Protein AF-A0A0V0Y5W3-F1 (afdb_monomer_lite)

Foldseek 3Di:
DDDDPCPPPDPPDPPPPQLDDDDPDDWDADLVVRDTHDPDDDPPVCCVVDVVVSVVVVVSSSNSVSVVVQVVADWDDDPPDIDGDHDDDPDDPPDD

Organism: Trichinella pseudospiralis (NCBI:txid6337)

Structure (mmCIF, N/CA/C/O backbone):
data_AF-A0A0V0Y5W3-F1
#
_entry.id   AF-A0A0V0Y5W3-F1
#
loop_
_atom_site.group_PDB
_atom_site.id
_atom_site.type_symbol
_atom_site.label_atom_id
_atom_site.label_alt_id
_atom_site.label_comp_id
_atom_site.label_asym_id
_atom_site.label_entity_id
_atom_site.label_seq_id
_atom_site.pdbx_PDB_ins_code
_atom_site.Cartn_x
_atom_site.Cartn_y
_atom_site.Cartn_z
_atom_site.occupancy
_atom_site.B_iso_or_equiv
_atom_site.auth_seq_id
_atom_site.auth_comp_id
_atom_site.auth_asym_id
_atom_site.auth_atom_id
_atom_site.pdbx_PDB_model_num
ATOM 1 N N . MET A 1 1 ? -12.357 21.956 32.952 1.00 36.62 1 MET A N 1
ATOM 2 C CA . MET A 1 1 ? -13.452 21.927 31.964 1.00 36.62 1 MET A CA 1
ATOM 3 C C . MET A 1 1 ? -12.754 21.847 30.629 1.00 36.62 1 MET A C 1
ATOM 5 O O . MET A 1 1 ? -11.963 22.731 30.335 1.00 36.62 1 MET A O 1
ATOM 9 N N . GLU A 1 2 ? -12.861 20.678 30.016 1.00 39.09 2 GLU A N 1
ATOM 10 C CA . GLU A 1 2 ? -11.790 20.033 29.260 1.00 39.09 2 GLU A CA 1
ATOM 11 C C . GLU A 1 2 ? -11.454 20.688 27.922 1.00 39.09 2 GLU A C 1
ATOM 13 O O . GLU A 1 2 ? -12.302 21.275 27.244 1.00 39.09 2 GLU A O 1
ATOM 18 N N . ASP A 1 3 ? -10.173 20.549 27.583 1.00 38.59 3 ASP A N 1
ATOM 19 C CA . ASP A 1 3 ? -9.534 20.974 26.353 1.00 38.59 3 ASP A CA 1
ATOM 20 C C . ASP A 1 3 ? -10.290 20.439 25.136 1.00 38.59 3 ASP A C 1
ATOM 22 O O . ASP A 1 3 ? -10.258 19.256 24.790 1.00 38.59 3 ASP A O 1
ATOM 26 N N . ARG A 1 4 ? -10.979 21.358 24.459 1.00 41.66 4 ARG A N 1
ATOM 27 C CA . ARG A 1 4 ? -11.464 21.152 23.100 1.00 41.66 4 ARG A CA 1
ATOM 28 C C . ARG A 1 4 ? -10.228 20.969 22.236 1.00 41.66 4 ARG A C 1
ATOM 30 O O . ARG A 1 4 ? -9.532 21.940 21.952 1.00 41.66 4 ARG A O 1
ATOM 37 N N . ILE A 1 5 ? -9.952 19.736 21.830 1.00 44.62 5 ILE A N 1
ATOM 38 C CA . ILE A 1 5 ? -8.945 19.480 20.811 1.00 44.62 5 ILE A CA 1
ATOM 39 C C . ILE A 1 5 ? -9.436 20.145 19.521 1.00 44.62 5 ILE A C 1
ATOM 41 O O . ILE A 1 5 ? -10.305 19.637 18.813 1.00 44.62 5 ILE A O 1
ATOM 45 N N . VAL A 1 6 ? -8.909 21.337 19.255 1.00 39.31 6 VAL A N 1
ATOM 46 C CA . VAL A 1 6 ? -9.075 22.059 18.000 1.00 39.31 6 VAL A CA 1
ATOM 47 C C . VAL A 1 6 ? -8.172 21.371 16.975 1.00 39.31 6 VAL A C 1
ATOM 49 O O . VAL A 1 6 ? -7.060 21.809 16.722 1.00 39.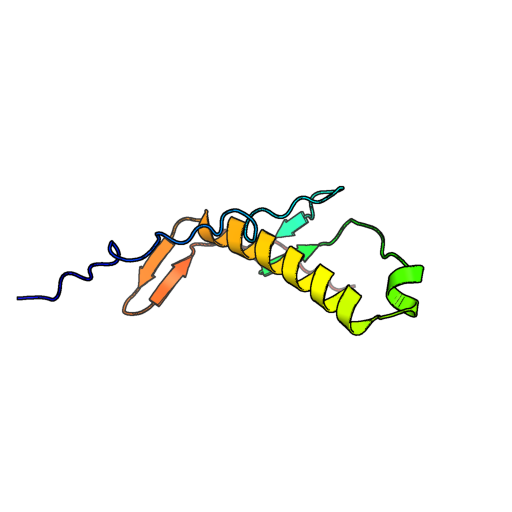31 6 VAL A O 1
ATOM 52 N N . PHE A 1 7 ? -8.648 20.283 16.365 1.00 46.38 7 PHE A N 1
ATOM 53 C CA . PHE A 1 7 ? -8.039 19.731 15.140 1.00 46.38 7 PHE A CA 1
ATOM 54 C C . PHE A 1 7 ? -8.426 20.535 13.882 1.00 46.38 7 PHE A C 1
ATOM 56 O O . PHE A 1 7 ? -8.173 20.107 12.763 1.00 46.38 7 PHE A O 1
ATOM 63 N N . ALA A 1 8 ? -9.051 21.705 14.047 1.00 42.78 8 ALA A N 1
ATOM 64 C CA . ALA A 1 8 ? -9.570 22.515 12.947 1.00 42.78 8 ALA A CA 1
ATOM 6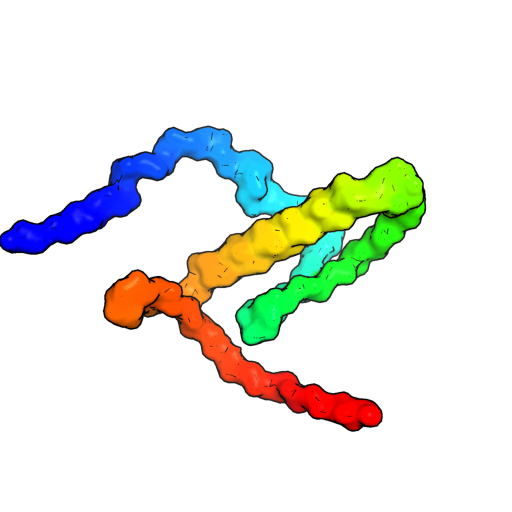5 C C . ALA A 1 8 ? -8.676 23.706 12.555 1.00 42.78 8 ALA A C 1
ATOM 67 O O . ALA A 1 8 ? -9.110 24.548 11.776 1.00 42.78 8 ALA A O 1
ATOM 68 N N . SER A 1 9 ? -7.441 23.814 13.057 1.00 43.44 9 SER A N 1
ATOM 69 C CA . SER A 1 9 ? -6.532 24.889 12.635 1.00 43.44 9 SER A CA 1
ATOM 70 C C . SER A 1 9 ? -5.166 24.350 12.230 1.00 43.44 9 SER A C 1
ATOM 72 O O . SER A 1 9 ? -4.240 24.380 13.031 1.00 43.44 9 SER A O 1
ATOM 74 N N . MET A 1 10 ? -5.071 23.834 11.002 1.00 47.62 10 MET A N 1
ATOM 75 C CA . MET A 1 10 ? -3.892 23.883 10.114 1.00 47.62 10 MET A CA 1
ATOM 76 C C . MET A 1 10 ? -3.988 22.781 9.055 1.00 47.62 10 MET A C 1
ATOM 78 O O . MET A 1 10 ? -3.274 21.793 9.141 1.00 47.62 10 MET A O 1
ATOM 82 N N . ILE A 1 11 ? -4.825 22.969 8.033 1.00 49.25 11 ILE A N 1
ATOM 83 C CA . ILE A 1 11 ? -4.495 22.511 6.673 1.00 49.25 11 ILE A CA 1
ATOM 84 C C . ILE A 1 11 ? -4.981 23.596 5.702 1.00 49.25 11 ILE A C 1
ATOM 86 O O . ILE A 1 11 ? -5.972 23.444 5.004 1.00 49.25 11 ILE A O 1
ATOM 90 N N . GLU A 1 12 ? -4.287 24.732 5.678 1.00 50.03 12 GLU A N 1
ATOM 91 C CA . GLU A 1 12 ? -4.029 25.379 4.392 1.00 50.03 12 GLU A CA 1
ATOM 92 C C . GLU A 1 12 ? -2.586 25.030 4.046 1.00 50.03 12 GLU A C 1
ATOM 94 O O . GLU A 1 12 ? -1.625 25.594 4.565 1.00 50.03 12 GLU A O 1
ATOM 99 N N . SER A 1 13 ? -2.411 23.998 3.236 1.00 46.06 13 SER A N 1
ATOM 100 C CA . SER A 1 13 ? -1.138 23.697 2.597 1.00 46.06 13 SER A CA 1
ATOM 101 C C . SER A 1 13 ? -1.488 23.148 1.233 1.00 46.06 13 SER A C 1
ATOM 103 O O . SER A 1 13 ? -2.245 22.191 1.129 1.00 46.06 13 SER A O 1
ATOM 105 N N . SER A 1 14 ? -0.995 23.811 0.195 1.00 46.75 14 SER A N 1
ATOM 106 C CA . SER A 1 14 ? -1.272 23.597 -1.228 1.00 46.75 14 SER A CA 1
ATOM 107 C C . SER A 1 14 ? -0.769 22.244 -1.768 1.00 46.75 14 SER A C 1
ATOM 109 O O . SER A 1 14 ? -0.146 22.191 -2.825 1.00 46.75 14 SER A O 1
ATOM 111 N N . CYS A 1 15 ? -0.962 21.152 -1.030 1.00 44.91 15 CYS A N 1
ATOM 112 C CA . CYS A 1 15 ? -0.323 19.859 -1.250 1.00 44.91 15 CYS A CA 1
ATOM 113 C C . CYS A 1 15 ? -1.305 18.810 -1.797 1.00 44.91 15 CYS A C 1
ATOM 115 O O . CYS A 1 15 ? -1.351 17.684 -1.316 1.00 44.91 15 CYS A O 1
ATOM 117 N N . ASP A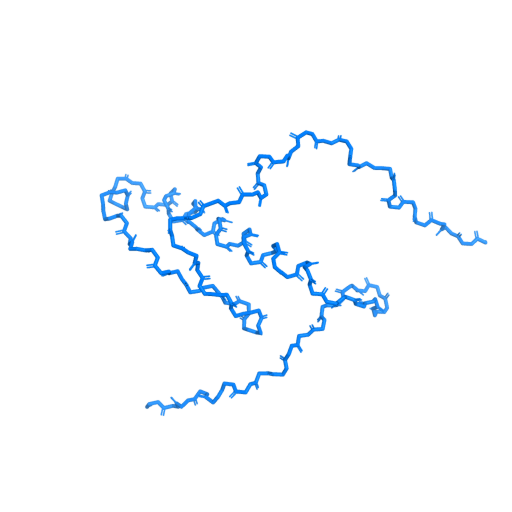 1 16 ? -2.084 19.153 -2.822 1.00 51.62 16 ASP A N 1
ATOM 118 C CA . ASP A 1 16 ? -2.886 18.147 -3.541 1.00 51.62 16 ASP A CA 1
ATOM 119 C C . ASP A 1 16 ? -2.032 17.282 -4.489 1.00 51.62 16 ASP A C 1
ATOM 121 O O . ASP A 1 16 ? -2.473 16.233 -4.963 1.00 51.62 16 ASP A O 1
ATOM 125 N N . THR A 1 17 ? -0.788 17.685 -4.764 1.00 56.47 17 THR A N 1
ATOM 126 C CA . THR A 1 17 ? 0.088 17.031 -5.748 1.00 56.47 17 THR A CA 1
ATOM 127 C C . THR A 1 17 ? 0.802 15.776 -5.242 1.00 56.47 17 THR A C 1
ATOM 129 O O . THR A 1 17 ? 1.269 14.998 -6.067 1.00 56.47 17 THR A O 1
ATOM 132 N N . GLY A 1 18 ? 0.904 15.553 -3.925 1.00 65.38 18 GLY A N 1
ATOM 133 C CA . GLY A 1 18 ? 1.660 14.421 -3.356 1.00 65.38 18 GLY A CA 1
ATOM 134 C C . GLY A 1 18 ? 0.827 13.203 -2.948 1.00 65.38 18 GLY A C 1
ATOM 135 O O . GLY A 1 18 ? 1.371 12.111 -2.812 1.00 65.38 18 GLY A O 1
ATOM 136 N N . LEU A 1 19 ? -0.479 13.385 -2.738 1.00 77.06 19 LEU A N 1
ATOM 137 C CA . LEU A 1 19 ? -1.368 12.347 -2.200 1.00 77.06 19 LEU A CA 1
ATOM 138 C C . LEU A 1 19 ? -2.074 11.545 -3.298 1.00 77.06 19 LEU A C 1
ATOM 140 O O . LEU A 1 19 ? -2.448 10.392 -3.084 1.00 77.06 19 LEU A O 1
ATOM 144 N N . ASN A 1 20 ? -2.230 12.145 -4.477 1.00 83.12 20 ASN A N 1
ATOM 145 C CA . ASN A 1 20 ? -2.874 11.535 -5.631 1.00 83.12 20 ASN A CA 1
ATOM 146 C C . ASN A 1 20 ? -1.831 10.807 -6.486 1.00 83.12 20 ASN A C 1
ATOM 148 O O . ASN A 1 20 ? -1.156 11.412 -7.317 1.00 83.12 20 ASN A O 1
ATOM 152 N N . ILE A 1 21 ? -1.696 9.498 -6.275 1.00 85.75 21 ILE A N 1
ATOM 153 C CA . ILE A 1 21 ? -0.832 8.635 -7.085 1.00 85.75 21 ILE A CA 1
ATOM 154 C C . ILE A 1 21 ? -1.656 8.057 -8.235 1.00 85.75 21 ILE A C 1
ATOM 156 O O . ILE A 1 21 ? -2.675 7.413 -8.007 1.00 85.75 21 ILE A O 1
ATOM 160 N N . THR A 1 22 ? -1.208 8.276 -9.472 1.00 83.62 22 THR A N 1
ATOM 161 C CA . THR A 1 22 ? -1.787 7.639 -10.663 1.00 83.62 22 THR A CA 1
ATOM 162 C C . THR A 1 22 ? -0.859 6.526 -11.133 1.00 83.62 22 THR A C 1
ATOM 164 O O . THR A 1 22 ? 0.334 6.760 -11.328 1.00 83.62 22 THR A O 1
ATOM 167 N N . ARG A 1 23 ? -1.407 5.325 -11.318 1.00 82.19 23 ARG A N 1
ATOM 168 C CA . ARG A 1 23 ? -0.717 4.153 -11.870 1.00 82.19 23 ARG A CA 1
ATOM 169 C C . ARG A 1 23 ? -1.282 3.815 -13.247 1.00 82.19 23 ARG A C 1
ATOM 171 O O . ARG A 1 23 ? -2.412 4.183 -13.561 1.00 82.19 23 ARG A O 1
ATOM 178 N N . ALA A 1 24 ? -0.498 3.129 -14.073 1.00 85.88 24 ALA A N 1
ATOM 179 C CA . ALA A 1 24 ? -0.999 2.582 -15.331 1.00 85.88 24 ALA A CA 1
ATOM 180 C C . ALA A 1 24 ? -1.878 1.347 -15.079 1.00 85.88 24 ALA A C 1
ATOM 182 O O . ALA A 1 24 ? -2.831 1.109 -15.820 1.00 85.88 24 ALA A O 1
ATOM 183 N N . VAL A 1 25 ? -1.561 0.582 -14.028 1.00 86.25 25 VAL A N 1
ATOM 184 C CA . VAL A 1 25 ? -2.369 -0.537 -13.530 1.00 86.25 25 VAL A CA 1
ATOM 185 C C . VAL A 1 25 ? -2.555 -0.387 -12.024 1.00 86.25 25 VAL A C 1
ATOM 187 O O . VAL A 1 25 ? -1.576 -0.294 -11.285 1.00 86.25 25 VAL A O 1
ATOM 190 N N . ASP A 1 26 ? -3.807 -0.385 -11.565 1.00 85.69 26 ASP A N 1
ATOM 191 C CA . ASP A 1 26 ? -4.103 -0.301 -10.136 1.00 85.69 26 ASP A CA 1
ATOM 192 C C . ASP A 1 26 ? -3.595 -1.554 -9.400 1.00 85.69 26 ASP A C 1
ATOM 194 O O . ASP A 1 26 ? -3.898 -2.679 -9.817 1.00 85.69 26 ASP A O 1
ATOM 198 N N . PRO A 1 27 ? -2.836 -1.397 -8.300 1.00 90.50 27 PRO A N 1
ATOM 199 C CA . PRO A 1 27 ? -2.392 -2.531 -7.508 1.00 90.50 27 PRO A CA 1
ATOM 200 C C . PRO A 1 27 ? -3.563 -3.150 -6.736 1.00 90.50 27 PRO A C 1
ATOM 202 O O . PRO A 1 27 ? -4.512 -2.467 -6.338 1.00 90.50 27 PRO A O 1
ATOM 205 N N . SER A 1 28 ? -3.469 -4.451 -6.463 1.00 92.25 28 SER A N 1
ATOM 206 C CA . SER A 1 28 ? -4.405 -5.117 -5.555 1.00 92.25 28 SER A CA 1
ATOM 207 C C . SER A 1 28 ? -3.982 -4.827 -4.115 1.00 92.25 28 SER A C 1
ATOM 209 O O . SER A 1 28 ? -2.830 -5.048 -3.751 1.00 92.25 28 SER A O 1
ATOM 211 N N . ILE A 1 29 ? -4.892 -4.301 -3.292 1.00 92.12 29 ILE A N 1
ATOM 212 C CA . ILE A 1 29 ? -4.595 -3.895 -1.912 1.00 92.12 29 ILE A CA 1
ATOM 213 C C . ILE A 1 29 ? -5.466 -4.708 -0.958 1.00 92.12 29 ILE A C 1
ATOM 215 O O . ILE A 1 29 ? -6.687 -4.549 -0.932 1.00 92.12 29 ILE A O 1
ATOM 219 N N . ASP A 1 30 ? -4.822 -5.548 -0.153 1.00 90.69 30 ASP A N 1
ATOM 220 C CA . ASP A 1 30 ? -5.434 -6.285 0.947 1.00 90.69 30 ASP A CA 1
ATOM 221 C C . ASP A 1 30 ? -5.138 -5.560 2.263 1.00 90.69 30 ASP A C 1
ATOM 223 O O . ASP A 1 30 ? -4.085 -5.730 2.883 1.00 90.69 30 ASP A O 1
ATOM 227 N N . LEU A 1 31 ? -6.096 -4.744 2.702 1.00 90.06 31 LEU A N 1
ATOM 228 C CA . LEU A 1 31 ? -5.986 -3.983 3.947 1.00 90.06 31 LEU A CA 1
ATOM 229 C C . LEU A 1 31 ? -5.959 -4.882 5.190 1.00 90.06 31 LEU A C 1
ATOM 231 O O . LEU A 1 31 ? -5.567 -4.414 6.257 1.00 90.06 31 LEU A O 1
ATOM 235 N N . GLY A 1 32 ? -6.310 -6.168 5.069 1.00 86.06 32 GLY A N 1
ATOM 236 C CA . GLY A 1 32 ? -6.328 -7.080 6.207 1.00 86.06 32 GLY A CA 1
ATOM 237 C C . GLY A 1 32 ? -4.961 -7.548 6.584 1.00 86.06 32 GLY A C 1
ATOM 238 O O . GLY A 1 32 ? -4.649 -7.639 7.769 1.00 86.06 32 GLY A O 1
ATOM 239 N N . ASN A 1 33 ? -4.150 -7.806 5.570 1.00 89.31 33 ASN A N 1
ATOM 240 C CA . ASN A 1 33 ? -2.748 -8.142 5.721 1.00 89.31 33 ASN A CA 1
ATOM 241 C C . ASN A 1 33 ? -1.832 -6.918 5.618 1.00 89.31 33 ASN A C 1
ATOM 243 O O . ASN A 1 33 ? -0.619 -7.080 5.717 1.00 89.31 33 ASN A O 1
ATOM 247 N N . LEU A 1 34 ? -2.393 -5.715 5.423 1.00 91.25 34 LEU A N 1
ATOM 248 C CA . LEU A 1 34 ? -1.643 -4.499 5.085 1.00 91.25 34 LEU A CA 1
ATOM 249 C C . LEU A 1 34 ? -0.675 -4.761 3.919 1.00 91.25 34 LEU A C 1
ATOM 251 O O . LEU A 1 34 ? 0.512 -4.440 3.979 1.00 91.25 34 LEU A O 1
ATOM 255 N N . LEU A 1 35 ? -1.197 -5.413 2.879 1.00 92.88 35 LEU A N 1
ATOM 256 C CA . LEU A 1 35 ? -0.432 -5.927 1.755 1.00 92.88 35 LEU A CA 1
ATOM 257 C C . LEU A 1 35 ? -0.842 -5.222 0.466 1.00 92.88 35 LEU A C 1
ATOM 259 O O . LEU A 1 35 ? -2.026 -5.088 0.156 1.00 92.88 35 LEU A O 1
ATOM 263 N N . VAL A 1 36 ? 0.162 -4.818 -0.308 1.00 93.75 36 VAL A N 1
ATOM 264 C CA . VAL A 1 36 ? -0.002 -4.299 -1.666 1.00 93.75 36 VAL A CA 1
ATOM 265 C C . VAL A 1 36 ? 0.649 -5.280 -2.629 1.00 93.75 36 VAL A C 1
ATOM 267 O O . VAL A 1 36 ? 1.844 -5.549 -2.526 1.00 93.75 36 VAL A O 1
ATOM 270 N N . ASP A 1 37 ? -0.143 -5.810 -3.552 1.00 92.19 37 ASP A N 1
ATOM 271 C CA . ASP A 1 37 ? 0.315 -6.665 -4.638 1.00 92.19 37 ASP A CA 1
ATOM 272 C C . ASP A 1 37 ? 0.469 -5.831 -5.917 1.00 92.19 37 ASP A C 1
ATOM 274 O O . ASP A 1 37 ? -0.505 -5.435 -6.572 1.00 92.19 37 ASP A O 1
ATOM 278 N N . GLU A 1 38 ? 1.728 -5.523 -6.222 1.00 89.00 38 GLU A N 1
ATOM 279 C CA . GLU A 1 38 ? 2.154 -4.712 -7.357 1.00 89.00 38 GLU A CA 1
ATOM 280 C C . GLU A 1 38 ? 2.053 -5.497 -8.670 1.00 89.00 38 GLU A C 1
ATOM 282 O O . GLU A 1 38 ? 2.845 -6.399 -8.937 1.00 89.00 38 GLU A O 1
ATOM 287 N N . GLN A 1 39 ? 1.106 -5.099 -9.522 1.00 87.31 39 GLN A N 1
ATOM 288 C CA . GLN A 1 39 ? 0.842 -5.754 -10.811 1.00 87.31 39 GLN A CA 1
ATOM 289 C C . GLN A 1 39 ? 1.671 -5.174 -11.965 1.00 87.31 39 GLN A C 1
ATOM 291 O O . GLN A 1 39 ? 1.811 -5.802 -13.017 1.00 87.31 39 GLN A O 1
ATOM 296 N N . GLU A 1 40 ? 2.217 -3.964 -11.800 1.00 87.25 40 GLU A N 1
ATOM 297 C CA . GLU A 1 40 ? 3.030 -3.342 -12.839 1.00 87.25 40 GLU A CA 1
ATOM 298 C C . GLU A 1 40 ? 4.377 -4.064 -12.975 1.00 87.25 40 GLU A C 1
ATOM 300 O O . GLU A 1 40 ? 5.092 -4.240 -11.973 1.00 87.25 40 GLU A O 1
ATOM 305 N N . PRO A 1 41 ? 4.778 -4.431 -14.207 1.00 85.88 41 PRO A N 1
ATOM 306 C CA . PRO A 1 41 ? 6.054 -5.082 -14.438 1.00 85.88 41 PRO A CA 1
ATOM 307 C C . PRO A 1 41 ? 7.205 -4.191 -13.968 1.00 85.88 41 PRO A C 1
ATOM 309 O O . PRO A 1 41 ? 7.155 -2.961 -14.014 1.00 85.88 41 PRO A O 1
ATOM 312 N N . VAL A 1 42 ? 8.274 -4.826 -13.500 1.00 84.75 42 VAL A N 1
ATOM 313 C CA . VAL A 1 42 ? 9.477 -4.116 -13.070 1.00 84.75 42 VAL A CA 1
ATOM 314 C C . VAL A 1 42 ? 10.241 -3.624 -14.297 1.00 84.75 42 VAL A C 1
ATOM 316 O O . VAL A 1 42 ? 10.626 -4.425 -15.152 1.00 84.75 42 VAL A O 1
ATOM 319 N N . ASP A 1 43 ? 10.515 -2.319 -14.357 1.00 86.06 43 ASP A N 1
ATOM 320 C CA . ASP A 1 43 ? 11.420 -1.753 -15.355 1.00 86.06 43 ASP A CA 1
ATOM 321 C C . ASP A 1 43 ? 12.857 -2.210 -15.062 1.00 86.06 43 ASP A C 1
ATOM 323 O O . ASP A 1 43 ? 13.547 -1.703 -14.174 1.00 86.06 43 ASP A O 1
ATOM 327 N N . GLN A 1 44 ? 13.309 -3.212 -15.816 1.00 88.25 44 GLN A N 1
ATOM 328 C CA . GLN A 1 44 ? 14.634 -3.800 -15.646 1.00 88.25 44 GLN A CA 1
ATOM 329 C C . GLN A 1 44 ? 15.773 -2.833 -15.977 1.00 88.25 44 GLN A C 1
ATOM 331 O O . GLN A 1 44 ? 16.896 -3.059 -15.526 1.00 88.25 44 GLN A O 1
ATOM 336 N N . HIS A 1 45 ? 15.526 -1.807 -16.791 1.00 88.44 45 HIS A N 1
ATOM 337 C CA . HIS A 1 45 ? 16.537 -0.818 -17.132 1.00 88.44 45 HIS A CA 1
ATOM 338 C C . HIS A 1 45 ? 16.729 0.144 -15.960 1.00 88.44 45 HIS A C 1
ATOM 340 O O . HIS A 1 45 ? 17.841 0.247 -15.442 1.00 88.44 45 HIS A O 1
ATOM 346 N N . LEU A 1 46 ? 15.629 0.706 -15.450 1.00 83.00 46 LEU A N 1
ATOM 347 C CA . LEU A 1 46 ? 15.630 1.595 -14.286 1.00 83.00 46 LEU A CA 1
ATOM 348 C C . LEU A 1 46 ? 16.215 0.904 -13.040 1.00 83.00 46 LEU A C 1
ATOM 350 O O . LEU A 1 46 ? 17.013 1.487 -12.305 1.00 83.00 46 LEU A O 1
ATOM 354 N N . MET A 1 47 ? 15.881 -0.378 -12.841 1.00 85.12 47 MET A N 1
ATOM 355 C CA . MET A 1 47 ? 16.434 -1.192 -11.753 1.00 85.12 47 MET A CA 1
ATOM 356 C C . MET A 1 47 ? 17.944 -1.395 -11.850 1.00 85.12 47 MET A C 1
ATOM 358 O O . MET A 1 47 ? 18.586 -1.551 -10.817 1.00 85.12 47 MET A O 1
ATOM 362 N N . LYS A 1 48 ? 18.521 -1.437 -13.054 1.00 88.94 48 LYS A N 1
ATOM 363 C CA . LYS A 1 48 ? 19.971 -1.614 -13.239 1.00 88.94 48 LYS A CA 1
ATOM 364 C C . LYS A 1 48 ? 20.734 -0.306 -13.079 1.00 88.94 48 LYS A C 1
ATOM 366 O O . LYS A 1 48 ? 21.872 -0.337 -12.625 1.00 88.94 48 LYS A O 1
ATOM 371 N N . GLU A 1 49 ? 20.128 0.813 -13.462 1.00 91.19 49 GLU A N 1
ATOM 372 C CA . GLU A 1 49 ? 20.769 2.127 -13.387 1.00 91.19 49 GLU A CA 1
ATOM 373 C C . GLU A 1 49 ? 20.805 2.681 -11.962 1.00 91.19 49 GLU A C 1
ATOM 375 O O . GLU A 1 49 ? 2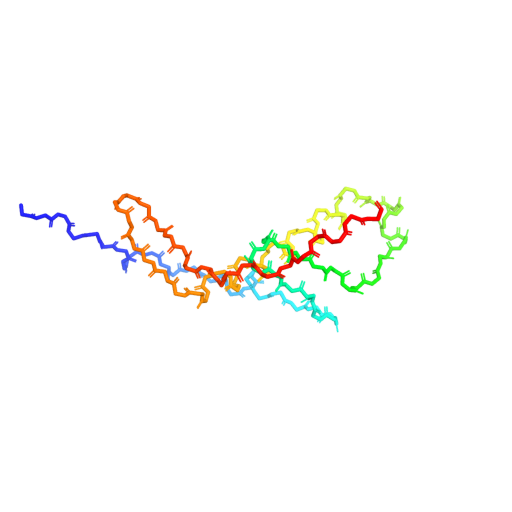1.843 3.172 -11.523 1.00 91.19 49 GLU A O 1
ATOM 380 N N . ASN A 1 50 ? 19.688 2.599 -11.230 1.00 89.75 50 ASN A N 1
ATOM 381 C CA . ASN A 1 50 ? 19.604 3.101 -9.860 1.00 89.75 50 ASN A CA 1
ATOM 382 C C . ASN A 1 50 ? 18.553 2.331 -9.046 1.00 89.75 50 ASN A C 1
ATOM 384 O O . ASN A 1 50 ? 17.447 2.814 -8.792 1.00 89.75 50 ASN A O 1
ATOM 388 N N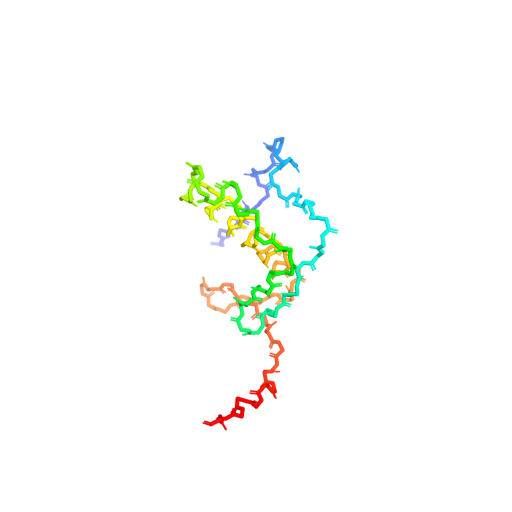 . THR A 1 51 ? 18.914 1.109 -8.643 1.00 91.44 51 THR A N 1
ATOM 389 C CA . THR A 1 51 ? 18.018 0.173 -7.948 1.00 91.44 51 THR A CA 1
ATOM 390 C C . THR A 1 51 ? 17.380 0.783 -6.704 1.00 91.44 51 THR A C 1
ATOM 392 O O . THR A 1 51 ? 16.173 0.671 -6.524 1.00 91.44 51 THR A O 1
ATOM 395 N N . GLU A 1 52 ? 18.172 1.433 -5.848 1.00 92.88 52 GLU A N 1
ATOM 396 C CA . GLU A 1 52 ? 17.693 1.958 -4.566 1.00 92.88 52 GLU A CA 1
ATOM 397 C C . GLU A 1 52 ? 16.612 3.017 -4.774 1.00 92.88 52 GLU A C 1
ATOM 399 O O . GLU A 1 52 ? 15.516 2.901 -4.227 1.00 92.88 52 GLU A O 1
ATOM 404 N N . MET A 1 53 ? 16.882 4.008 -5.626 1.00 91.31 53 M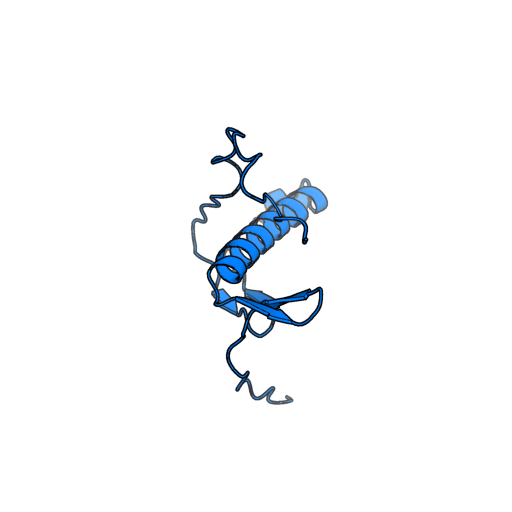ET A N 1
ATOM 405 C CA . MET A 1 53 ? 15.923 5.071 -5.915 1.00 91.31 53 MET A CA 1
ATOM 406 C C . MET A 1 53 ? 14.660 4.522 -6.580 1.00 91.31 53 MET A C 1
ATOM 408 O O . MET A 1 53 ? 13.550 4.926 -6.236 1.00 91.31 53 MET A O 1
ATOM 412 N N . ALA A 1 54 ? 14.815 3.577 -7.506 1.00 88.94 54 ALA A N 1
ATOM 413 C CA . ALA A 1 54 ? 13.693 2.995 -8.220 1.00 88.94 54 ALA A CA 1
ATOM 414 C C . ALA A 1 54 ? 12.789 2.150 -7.301 1.00 88.94 54 ALA A C 1
ATOM 416 O O . ALA A 1 54 ? 11.564 2.258 -7.374 1.00 88.94 54 ALA A O 1
ATOM 417 N N . VAL A 1 55 ? 13.375 1.362 -6.392 1.00 90.69 55 VAL A N 1
ATOM 418 C CA . VAL A 1 55 ? 12.627 0.609 -5.373 1.00 90.69 55 VAL A CA 1
ATOM 419 C C . VAL A 1 55 ? 11.950 1.563 -4.394 1.00 90.69 55 VAL A C 1
ATOM 421 O O . VAL A 1 55 ? 10.755 1.420 -4.146 1.00 90.69 55 VAL A O 1
ATOM 424 N N . MET A 1 56 ? 12.671 2.564 -3.882 1.00 92.81 56 MET A N 1
ATOM 425 C CA . MET A 1 56 ? 12.121 3.530 -2.929 1.00 92.81 56 MET A CA 1
ATOM 426 C C . MET A 1 56 ? 10.935 4.298 -3.506 1.00 92.81 56 MET A C 1
ATOM 428 O O . MET A 1 56 ? 9.915 4.438 -2.834 1.00 92.81 56 MET A O 1
ATOM 432 N N . ASN A 1 57 ? 11.029 4.749 -4.759 1.00 89.69 57 ASN A N 1
ATOM 433 C CA . ASN A 1 57 ? 9.929 5.448 -5.419 1.00 89.69 57 ASN A CA 1
ATOM 434 C C . ASN A 1 57 ? 8.703 4.545 -5.578 1.00 89.69 57 ASN A C 1
ATOM 436 O O . ASN A 1 57 ? 7.596 4.967 -5.234 1.00 89.69 57 ASN A O 1
ATOM 440 N N . LYS A 1 58 ? 8.902 3.294 -6.020 1.00 89.31 58 LYS A N 1
ATOM 441 C CA . LYS A 1 58 ? 7.803 2.336 -6.191 1.00 89.31 58 LYS A CA 1
ATOM 442 C C . LYS A 1 58 ? 7.129 2.031 -4.852 1.00 89.31 58 LYS A C 1
ATOM 444 O O . LYS A 1 58 ? 5.924 2.214 -4.737 1.00 89.31 58 LYS A O 1
ATOM 449 N N . VAL A 1 59 ? 7.910 1.691 -3.823 1.00 91.56 59 VAL A N 1
ATOM 450 C CA . VAL A 1 59 ? 7.403 1.391 -2.472 1.00 91.56 59 VAL A CA 1
ATOM 451 C C . VAL A 1 59 ? 6.688 2.591 -1.852 1.00 91.56 59 VAL A C 1
ATOM 453 O O . VAL A 1 59 ? 5.611 2.422 -1.286 1.00 91.56 59 VAL A O 1
ATOM 456 N N . ARG A 1 60 ? 7.238 3.808 -1.972 1.00 92.69 60 ARG A N 1
ATOM 457 C CA . ARG A 1 60 ? 6.601 5.038 -1.467 1.00 92.69 60 ARG A CA 1
ATOM 458 C C . ARG A 1 60 ? 5.186 5.189 -2.015 1.00 92.69 60 ARG A C 1
ATOM 460 O O . ARG A 1 60 ? 4.257 5.481 -1.272 1.00 92.69 60 ARG A O 1
ATOM 467 N N . GLU A 1 61 ? 5.038 5.004 -3.317 1.00 91.75 61 GLU A N 1
ATOM 468 C CA . GLU A 1 61 ? 3.760 5.138 -4.009 1.00 91.75 61 GLU A CA 1
ATOM 469 C C . GLU A 1 61 ? 2.779 4.024 -3.625 1.00 91.75 61 GLU A C 1
ATOM 471 O O . GLU A 1 61 ? 1.615 4.319 -3.357 1.00 91.75 61 GLU A O 1
ATOM 476 N N . SER A 1 62 ? 3.242 2.775 -3.505 1.00 93.06 62 SER A N 1
ATOM 477 C CA . SER A 1 62 ? 2.432 1.657 -2.998 1.00 93.06 62 SER A CA 1
ATOM 478 C C . SER A 1 62 ? 1.911 1.934 -1.584 1.00 93.06 62 SER A C 1
ATOM 480 O O . SER A 1 62 ? 0.726 1.762 -1.300 1.00 93.06 62 SER A O 1
ATOM 482 N N . VAL A 1 63 ? 2.786 2.416 -0.695 1.00 94.12 63 VAL A N 1
ATOM 483 C CA . VAL A 1 63 ? 2.434 2.762 0.689 1.00 94.12 63 VAL A CA 1
ATOM 484 C C . VAL A 1 63 ? 1.460 3.936 0.731 1.00 94.12 63 VAL A C 1
ATOM 486 O O . VAL A 1 63 ? 0.515 3.894 1.513 1.00 94.12 63 VAL A O 1
ATOM 489 N N . GLN A 1 64 ? 1.634 4.953 -0.118 1.00 93.69 64 GLN A N 1
ATOM 490 C CA . GLN A 1 64 ? 0.703 6.079 -0.198 1.00 93.69 64 GLN A CA 1
ATOM 491 C C . GLN A 1 64 ? -0.699 5.616 -0.612 1.00 93.69 64 GLN A C 1
ATOM 493 O O . GLN A 1 64 ? -1.678 5.991 0.029 1.00 93.69 64 GLN A O 1
ATOM 498 N N . LEU A 1 65 ? -0.803 4.760 -1.635 1.00 93.06 65 LEU A N 1
ATOM 499 C CA . LEU A 1 65 ? -2.082 4.189 -2.071 1.00 93.06 65 LEU A CA 1
ATOM 500 C C . LEU A 1 65 ? -2.741 3.350 -0.967 1.00 93.06 65 LEU A C 1
ATOM 502 O O . LEU A 1 65 ? -3.945 3.473 -0.736 1.00 93.06 65 LEU A O 1
ATOM 506 N N . MET A 1 66 ? -1.959 2.534 -0.255 1.00 93.81 66 MET A N 1
ATOM 507 C CA . MET A 1 66 ? -2.453 1.753 0.880 1.00 93.81 66 MET A CA 1
ATOM 508 C C . MET A 1 66 ? -2.935 2.648 2.024 1.00 93.81 66 MET A C 1
ATOM 510 O O . MET A 1 66 ? -4.021 2.427 2.553 1.00 93.81 66 MET A O 1
ATOM 514 N N . ALA A 1 67 ? -2.160 3.671 2.388 1.00 92.50 67 ALA A N 1
ATOM 515 C CA . ALA A 1 67 ? -2.502 4.606 3.454 1.00 92.50 67 ALA A CA 1
ATOM 516 C C . ALA A 1 67 ? -3.764 5.414 3.123 1.00 92.50 67 ALA A C 1
ATOM 518 O O . ALA A 1 67 ? -4.620 5.575 3.991 1.00 92.50 67 ALA A O 1
ATOM 519 N N . ASN A 1 68 ? -3.913 5.860 1.870 1.00 92.31 68 ASN A N 1
ATOM 520 C CA . ASN A 1 68 ? -5.122 6.539 1.404 1.00 92.31 68 ASN A CA 1
ATOM 521 C C . ASN A 1 68 ? -6.359 5.659 1.636 1.00 92.31 68 ASN A C 1
ATOM 523 O O . ASN A 1 68 ? -7.300 6.088 2.295 1.00 92.31 68 ASN A O 1
ATOM 527 N N . LYS A 1 69 ? -6.316 4.397 1.187 1.00 90.50 69 LYS A N 1
ATOM 528 C CA . LYS A 1 69 ? -7.418 3.443 1.388 1.00 90.50 69 LYS A CA 1
ATOM 529 C C . LYS A 1 69 ? -7.657 3.105 2.860 1.00 90.50 69 LYS A C 1
ATOM 531 O O . LYS A 1 69 ? -8.799 2.932 3.270 1.00 90.50 69 LYS A O 1
ATOM 536 N N . LEU A 1 70 ? -6.600 3.012 3.669 1.00 91.31 70 LEU A N 1
ATOM 537 C CA . LEU A 1 70 ? -6.716 2.730 5.101 1.00 91.31 70 LEU A CA 1
ATOM 538 C C . LEU A 1 70 ? -7.492 3.838 5.832 1.00 91.31 70 LEU A C 1
ATOM 540 O O . LEU A 1 70 ? -8.278 3.542 6.729 1.00 91.31 70 LEU A O 1
ATOM 544 N N . TRP A 1 71 ? -7.313 5.098 5.426 1.00 89.88 71 TRP A N 1
ATOM 545 C CA . TRP A 1 71 ? -8.035 6.242 5.993 1.00 89.88 71 TRP A CA 1
ATOM 546 C C . TRP A 1 71 ? -9.468 6.425 5.505 1.00 89.88 71 TRP A C 1
ATOM 548 O O . TRP A 1 71 ? -10.212 7.197 6.106 1.00 89.88 71 TRP A O 1
ATOM 558 N N . GLU A 1 72 ? -9.892 5.679 4.491 1.00 90.06 72 GLU A N 1
ATOM 559 C CA . GLU A 1 72 ? -11.298 5.605 4.083 1.00 90.06 72 GLU A CA 1
ATOM 560 C C . GLU A 1 72 ? -12.111 4.635 4.959 1.00 90.06 72 GLU A C 1
ATOM 562 O O . GLU A 1 72 ? -13.344 4.661 4.934 1.00 90.06 72 GLU A O 1
ATOM 567 N N . LEU A 1 73 ? -11.446 3.772 5.739 1.00 89.62 73 LEU A N 1
ATOM 568 C CA . LEU A 1 73 ? -12.117 2.780 6.574 1.00 89.62 73 LEU A CA 1
ATOM 569 C C . LEU A 1 73 ? -12.740 3.395 7.843 1.00 89.62 73 LEU A C 1
ATOM 571 O O . LEU A 1 73 ? -12.237 4.389 8.376 1.00 89.62 73 LEU A O 1
ATOM 575 N N . PRO A 1 74 ? -13.807 2.776 8.388 1.00 90.81 74 PRO A N 1
ATOM 576 C CA . PRO A 1 74 ? -14.367 3.172 9.673 1.00 90.81 74 PRO A CA 1
ATOM 577 C C . PRO A 1 74 ? -13.306 3.150 10.780 1.00 90.81 74 PRO A C 1
ATOM 579 O O . PRO A 1 74 ? -12.623 2.146 11.001 1.00 90.81 74 PRO A O 1
ATOM 582 N N . THR A 1 75 ? -13.187 4.267 11.495 1.00 92.06 75 THR A N 1
ATOM 583 C CA . THR A 1 75 ? -12.259 4.422 12.616 1.00 92.06 75 THR A CA 1
ATOM 584 C C . THR A 1 75 ? -13.011 4.634 13.919 1.00 92.06 75 THR A C 1
ATOM 586 O O . THR A 1 75 ? -14.053 5.288 13.971 1.00 92.06 75 THR A O 1
ATOM 589 N N . GLN A 1 76 ? -12.455 4.098 14.999 1.00 91.62 76 GLN A N 1
ATOM 590 C CA . GLN A 1 76 ? -12.936 4.313 16.356 1.00 91.62 76 GLN A CA 1
ATOM 591 C C . GLN A 1 76 ? -11.782 4.705 17.272 1.00 91.62 76 GLN A C 1
ATOM 593 O O . GLN A 1 76 ? -10.637 4.294 17.076 1.00 91.62 76 GLN A O 1
ATOM 598 N N . ARG A 1 77 ? -12.079 5.497 18.302 1.00 92.06 77 ARG A N 1
ATOM 599 C CA . ARG A 1 77 ? -11.096 5.859 19.323 1.00 92.06 77 ARG A CA 1
ATOM 600 C C . ARG A 1 77 ? -11.220 4.912 20.510 1.00 92.06 77 ARG A C 1
ATOM 602 O O . ARG A 1 77 ? -12.288 4.814 21.108 1.00 92.06 77 ARG A O 1
ATOM 609 N N . VAL A 1 78 ? -10.131 4.235 20.852 1.00 92.62 78 VAL A N 1
ATOM 610 C CA . VAL A 1 78 ? -10.048 3.316 21.991 1.00 92.62 78 VAL A CA 1
ATOM 611 C C . VAL A 1 78 ? -8.953 3.830 22.916 1.00 92.62 78 VAL A C 1
ATOM 613 O O . VAL A 1 78 ? -7.778 3.794 22.559 1.00 92.62 78 VAL A O 1
ATOM 616 N N . GLN A 1 79 ? -9.345 4.328 24.094 1.00 92.50 79 GLN A N 1
ATOM 617 C CA . GLN A 1 79 ? -8.447 5.032 25.021 1.00 92.50 79 GLN A CA 1
ATOM 618 C C . GLN A 1 79 ? -7.720 6.186 24.300 1.00 92.50 79 GLN A C 1
ATOM 620 O O . GLN A 1 79 ? -8.372 7.115 23.817 1.00 92.50 79 GLN A O 1
ATOM 625 N N . ASP A 1 80 ? -6.396 6.087 24.174 1.00 93.12 80 ASP A N 1
ATOM 626 C CA . ASP A 1 80 ? -5.531 7.084 23.545 1.00 93.12 80 ASP A CA 1
ATOM 627 C C . ASP A 1 80 ? -5.150 6.730 22.095 1.00 93.12 80 ASP A C 1
ATOM 629 O O . ASP A 1 80 ? -4.369 7.447 21.469 1.00 93.12 80 ASP A O 1
ATOM 633 N N . ALA A 1 81 ? -5.717 5.657 21.530 1.00 89.88 81 ALA A N 1
ATOM 634 C CA . ALA A 1 81 ? -5.431 5.186 20.176 1.00 89.88 81 ALA A CA 1
ATOM 635 C C . ALA A 1 81 ? -6.615 5.393 19.216 1.00 89.88 81 ALA A C 1
ATOM 637 O O . ALA A 1 81 ? -7.780 5.276 19.598 1.00 89.88 81 ALA A O 1
ATOM 638 N N . VAL A 1 82 ? -6.311 5.663 17.943 1.00 89.56 82 VAL A N 1
ATOM 639 C CA . VAL A 1 82 ? -7.270 5.564 16.831 1.00 89.56 82 VAL A CA 1
ATOM 640 C C . VAL A 1 82 ? -7.066 4.206 16.175 1.00 89.56 82 VAL A C 1
ATOM 642 O O . VAL A 1 82 ? -5.952 3.870 15.781 1.00 89.56 82 VAL A O 1
ATOM 645 N N . VAL A 1 83 ? -8.133 3.421 16.094 1.00 90.50 83 VAL A N 1
ATOM 646 C CA . VAL A 1 83 ? -8.118 2.059 15.564 1.00 90.50 83 VAL A CA 1
ATOM 647 C C . VAL A 1 83 ? -9.026 2.007 14.348 1.00 90.50 83 VAL A C 1
ATOM 649 O O . VAL A 1 83 ? -10.144 2.520 14.377 1.00 90.50 83 VAL A O 1
ATOM 652 N N . VAL A 1 84 ? -8.538 1.380 13.287 1.00 88.38 84 VAL A N 1
ATOM 653 C CA . VAL A 1 84 ? -9.321 1.073 12.092 1.00 88.38 84 VAL A CA 1
ATOM 654 C C . VAL A 1 84 ? -9.972 -0.289 12.291 1.00 88.38 84 VAL A C 1
ATOM 656 O O . VAL A 1 84 ? -9.299 -1.248 12.675 1.00 88.38 84 VAL A O 1
ATOM 659 N N . GLU A 1 85 ? -11.274 -0.384 12.047 1.00 78.88 85 GLU A N 1
ATOM 660 C CA . GLU A 1 85 ? -11.945 -1.679 12.041 1.00 78.88 85 GLU A CA 1
ATOM 661 C C . GLU A 1 85 ? -11.652 -2.390 10.717 1.00 78.88 85 GLU A C 1
ATOM 663 O O . GLU A 1 85 ? -11.939 -1.872 9.638 1.00 78.88 85 GLU A O 1
ATOM 668 N N . HIS A 1 86 ? -11.044 -3.573 10.797 1.00 67.94 86 HIS A N 1
ATOM 669 C CA . HIS A 1 86 ? -10.700 -4.362 9.622 1.00 67.94 86 HIS A CA 1
ATOM 670 C C . HIS A 1 86 ? -11.616 -5.590 9.485 1.00 67.94 86 HIS A C 1
ATOM 672 O O . HIS A 1 86 ? -12.001 -6.211 10.477 1.00 67.94 86 HIS A O 1
ATOM 678 N N . GLN A 1 87 ? -11.939 -5.968 8.244 1.00 63.94 87 GLN A N 1
ATOM 679 C CA . GLN A 1 87 ? -12.661 -7.204 7.919 1.00 63.94 87 GLN A CA 1
ATOM 680 C C . GLN A 1 87 ? -11.918 -8.439 8.468 1.00 63.94 87 GLN A C 1
ATOM 682 O O . GLN A 1 87 ? -10.691 -8.530 8.434 1.00 63.94 87 GLN A O 1
ATOM 687 N N . ARG A 1 88 ? -12.651 -9.430 8.975 1.00 59.41 88 ARG A N 1
ATOM 688 C CA . ARG A 1 88 ? -12.055 -10.691 9.438 1.00 59.41 88 ARG A CA 1
ATOM 689 C C . ARG A 1 88 ? -11.311 -11.366 8.278 1.00 59.41 88 ARG A C 1
ATOM 691 O O . ARG A 1 88 ? -11.868 -11.502 7.194 1.00 59.41 88 ARG A O 1
ATOM 698 N N . GLN A 1 89 ? -10.064 -11.776 8.500 1.00 57.81 89 GLN A N 1
ATOM 699 C CA . GLN A 1 89 ? -9.308 -12.512 7.490 1.00 57.81 89 GLN A CA 1
ATOM 700 C C . GLN A 1 89 ? -9.802 -13.962 7.390 1.00 57.81 89 GLN A C 1
ATOM 702 O O . GLN A 1 89 ? -9.695 -14.708 8.362 1.00 57.81 89 GLN A O 1
ATOM 707 N N . ASP A 1 90 ? -10.252 -14.368 6.202 1.00 52.75 90 ASP A N 1
ATOM 708 C CA . ASP A 1 90 ? -10.595 -15.764 5.879 1.00 52.75 90 ASP A CA 1
ATOM 709 C C . ASP A 1 90 ? -9.532 -16.445 4.987 1.00 52.75 90 ASP A C 1
ATOM 711 O O . ASP A 1 90 ? -9.768 -17.512 4.412 1.00 52.75 90 ASP A O 1
ATOM 715 N N . TYR A 1 91 ? -8.334 -15.863 4.856 1.00 52.91 91 TYR A N 1
ATOM 716 C CA . TYR A 1 91 ? -7.266 -16.466 4.058 1.00 52.91 91 TYR A CA 1
ATOM 717 C C . TYR A 1 91 ? -6.690 -17.705 4.758 1.00 52.91 91 TYR A C 1
ATOM 719 O O . TYR A 1 91 ? -5.829 -17.632 5.632 1.00 52.91 91 TYR A O 1
ATOM 727 N N . LEU A 1 92 ? -7.157 -18.878 4.328 1.00 56.41 92 LEU A N 1
ATOM 728 C CA . LEU A 1 92 ? -6.493 -20.155 4.562 1.00 56.41 92 LEU A CA 1
ATOM 729 C C . LEU A 1 92 ? -5.110 -20.114 3.901 1.00 56.41 92 LEU A C 1
ATOM 731 O O . LEU A 1 92 ? -4.993 -20.329 2.693 1.00 56.41 92 LEU A O 1
ATOM 735 N N . VAL A 1 93 ? -4.055 -19.888 4.685 1.00 60.88 93 VAL A N 1
ATOM 736 C CA . VAL A 1 93 ? -2.689 -20.215 4.261 1.00 60.88 93 VAL A CA 1
ATOM 737 C C . VAL A 1 93 ? -2.643 -21.732 4.076 1.00 60.88 93 VAL A C 1
ATOM 739 O O . VAL A 1 93 ? -2.457 -22.490 5.028 1.00 60.88 93 VAL A O 1
ATOM 742 N N . LYS A 1 94 ? -2.891 -22.209 2.852 1.00 50.12 94 LYS A N 1
ATOM 743 C CA . LYS A 1 94 ? -2.650 -23.608 2.512 1.00 50.12 94 LYS A CA 1
ATOM 744 C C . LYS A 1 94 ? -1.139 -23.792 2.480 1.00 50.12 94 LYS A C 1
ATOM 746 O O . LYS A 1 94 ? -0.491 -23.366 1.529 1.00 50.12 94 LYS A O 1
ATOM 751 N N . SER A 1 95 ? -0.598 -24.381 3.547 1.00 42.50 95 SER A N 1
ATOM 752 C CA . SER A 1 95 ? 0.757 -24.933 3.547 1.00 42.50 95 SER A CA 1
ATOM 753 C C . SER A 1 95 ? 0.906 -25.804 2.303 1.00 42.50 95 SER A C 1
ATOM 755 O O . SER A 1 95 ? 0.119 -26.735 2.118 1.00 42.50 95 SER A O 1
ATOM 757 N N . GLN A 1 96 ? 1.870 -25.462 1.452 1.00 44.28 96 GLN A N 1
ATOM 758 C CA . GLN A 1 96 ? 2.424 -26.416 0.494 1.00 44.28 96 GLN A CA 1
ATOM 759 C C . GLN A 1 96 ? 3.453 -27.303 1.186 1.00 44.28 96 GLN A C 1
ATOM 761 O O . GLN A 1 96 ? 3.971 -26.871 2.245 1.00 44.28 96 GLN A O 1
#

InterPro domains:
  IPR007023 Ribosomal biogenesis regulatory protein [PF04939] (28-85)

Sequence (96 aa):
MEDRIVFASMIESSCDTGLNITRAVDPSIDLGNLLVDEQEPVDQHLMKENTEMAVMNKVRESVQLMANKLWELPTQRVQDAVVVEHQRQDYLVKSQ

Radius of gyration: 18.37 Å; chains: 1; bounding box: 35×52×49 Å

Secondary structure (DSSP, 8-state):
------TTS-------TTT----SSPPEEETTTTEEE--SPP-HHHHHH-HHHHHHHHHHHHHHHHHHHHHTS-EEEETTEEEE--PPP-------

pLDDT: mean 77.44, std 19.09, range [36.62, 94.12]